Protein AF-A0A0K8RIZ7-F1 (afdb_monomer)

Structure (mmCIF, N/CA/C/O backbone):
data_AF-A0A0K8RIZ7-F1
#
_entry.id   AF-A0A0K8RIZ7-F1
#
loop_
_atom_site.group_PDB
_atom_site.id
_atom_site.type_symbol
_atom_site.label_atom_id
_atom_site.label_alt_id
_atom_site.label_comp_id
_atom_site.label_asym_id
_atom_site.label_entity_id
_atom_site.label_seq_id
_atom_site.pdbx_PDB_ins_code
_atom_site.Cartn_x
_atom_site.Cartn_y
_atom_site.Cartn_z
_atom_site.occupancy
_atom_site.B_iso_or_equiv
_atom_site.auth_seq_id
_atom_site.auth_comp_id
_atom_site.auth_asym_id
_atom_site.auth_atom_id
_atom_site.pdbx_PDB_model_num
ATOM 1 N N . MET A 1 1 ? 48.122 -2.611 24.317 1.00 46.72 1 MET A N 1
ATOM 2 C CA . MET A 1 1 ? 47.447 -1.447 23.703 1.00 46.72 1 MET A CA 1
ATOM 3 C C . MET A 1 1 ? 46.561 -1.972 22.567 1.00 46.72 1 MET A C 1
ATOM 5 O O . MET A 1 1 ? 47.044 -2.071 21.457 1.00 46.72 1 MET A O 1
ATOM 9 N N . GLN A 1 2 ? 45.335 -2.441 22.851 1.00 55.62 2 GLN A N 1
ATOM 10 C CA . GLN A 1 2 ? 44.477 -3.154 21.869 1.00 55.62 2 GLN A CA 1
ATOM 11 C C . GLN A 1 2 ? 42.973 -2.891 22.118 1.00 55.62 2 GLN A C 1
ATOM 13 O O . GLN A 1 2 ? 42.125 -3.723 21.842 1.00 55.62 2 GLN A O 1
ATOM 18 N N . PHE A 1 3 ? 42.620 -1.748 22.707 1.00 53.94 3 PHE A N 1
ATOM 19 C CA . PHE A 1 3 ? 41.222 -1.339 22.902 1.00 53.94 3 PHE A 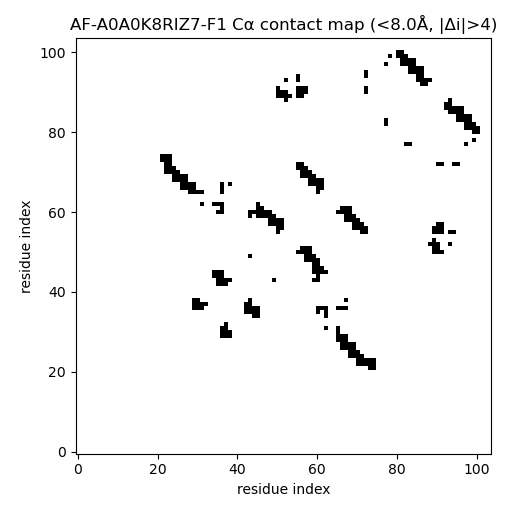CA 1
ATOM 20 C C . PHE A 1 3 ? 40.643 -0.460 21.773 1.00 53.94 3 PHE A C 1
ATOM 22 O O . PHE A 1 3 ? 39.463 -0.629 21.467 1.00 53.94 3 PHE A O 1
ATOM 29 N N . PRO A 1 4 ? 41.407 0.430 21.096 1.00 61.19 4 PRO A N 1
ATOM 30 C CA . PRO A 1 4 ? 40.793 1.361 20.147 1.00 61.19 4 PRO A CA 1
ATOM 31 C C . PRO A 1 4 ? 40.352 0.672 18.847 1.00 61.19 4 PRO A C 1
ATOM 33 O O . PRO A 1 4 ? 39.327 1.036 18.283 1.00 61.19 4 PRO A O 1
ATOM 36 N N . ALA A 1 5 ? 41.071 -0.364 18.404 1.00 60.56 5 ALA A N 1
ATOM 37 C CA . ALA A 1 5 ? 40.767 -1.074 17.160 1.00 60.56 5 ALA A CA 1
ATOM 38 C C . ALA A 1 5 ? 39.464 -1.891 17.233 1.00 60.56 5 ALA A C 1
ATOM 40 O O . ALA A 1 5 ? 38.702 -1.923 16.272 1.00 60.56 5 ALA A O 1
ATOM 41 N N . VAL A 1 6 ? 39.174 -2.513 18.382 1.00 65.44 6 VAL A N 1
ATOM 42 C CA . VAL A 1 6 ? 37.956 -3.323 18.571 1.00 65.44 6 VAL A CA 1
ATOM 43 C C . VAL A 1 6 ? 36.709 -2.436 18.587 1.00 65.44 6 VAL A C 1
ATOM 45 O O . VAL A 1 6 ? 35.703 -2.775 17.968 1.00 65.44 6 VAL A O 1
ATOM 48 N N . LEU A 1 7 ? 36.798 -1.268 19.233 1.00 65.31 7 LEU A N 1
ATOM 49 C CA . LEU A 1 7 ? 35.727 -0.267 19.242 1.00 65.31 7 LEU A CA 1
ATOM 50 C C . LEU A 1 7 ? 35.453 0.282 17.836 1.00 65.31 7 LEU A C 1
ATOM 52 O O . LEU A 1 7 ? 34.299 0.355 17.424 1.00 65.31 7 LEU A O 1
ATOM 56 N N . LEU A 1 8 ? 36.506 0.599 17.076 1.00 65.88 8 LEU A N 1
ATOM 57 C CA . LEU A 1 8 ? 36.388 1.063 15.691 1.00 65.88 8 LEU A CA 1
ATOM 58 C C . LEU A 1 8 ? 35.739 0.015 14.772 1.00 65.88 8 LEU A C 1
ATOM 60 O O . LEU A 1 8 ? 34.827 0.352 14.019 1.00 65.88 8 LEU A O 1
ATOM 64 N N . CYS A 1 9 ? 36.140 -1.256 14.870 1.00 67.38 9 CYS A N 1
ATOM 65 C CA . CYS A 1 9 ? 35.526 -2.333 14.086 1.00 67.38 9 CYS A CA 1
ATOM 66 C C . CYS A 1 9 ? 34.054 -2.571 14.456 1.00 67.38 9 CYS A C 1
ATOM 68 O O . CYS A 1 9 ? 33.237 -2.807 13.568 1.00 67.38 9 CYS A O 1
ATOM 70 N N . GLY A 1 10 ? 33.698 -2.471 15.742 1.00 71.00 10 GLY A N 1
ATOM 71 C CA . GLY A 1 10 ? 32.311 -2.607 16.196 1.00 71.00 10 GLY A CA 1
ATOM 72 C C . GLY A 1 10 ? 31.390 -1.513 15.644 1.00 71.00 10 GLY A C 1
ATOM 73 O O . GLY A 1 10 ? 30.288 -1.807 15.185 1.00 71.00 10 GLY A O 1
ATOM 74 N N . VAL A 1 11 ? 31.857 -0.260 15.618 1.00 71.75 11 VAL A N 1
ATOM 75 C CA . VAL A 1 11 ? 31.091 0.874 15.070 1.00 71.75 11 VAL A CA 1
ATOM 76 C C . VAL A 1 11 ? 30.907 0.750 13.553 1.00 71.75 11 VAL A C 1
ATOM 78 O O . VAL A 1 11 ? 29.809 0.985 13.050 1.00 71.75 11 VAL A O 1
ATOM 81 N N . LEU A 1 12 ? 31.942 0.324 12.821 1.00 67.25 12 LEU A N 1
ATOM 82 C CA . LEU A 1 12 ? 31.858 0.118 11.369 1.00 67.25 12 LEU A CA 1
ATOM 83 C C . LEU A 1 12 ? 30.914 -1.033 10.993 1.00 67.25 12 LEU A C 1
ATOM 85 O O . LEU A 1 12 ? 30.156 -0.912 10.031 1.00 67.25 12 LEU A O 1
ATOM 89 N N . ALA A 1 13 ? 30.913 -2.121 11.768 1.00 67.44 13 ALA A N 1
ATOM 90 C CA . ALA A 1 13 ? 29.998 -3.238 11.552 1.00 67.44 13 ALA A CA 1
ATOM 91 C C . ALA A 1 13 ? 28.529 -2.828 11.750 1.00 67.44 13 ALA A C 1
ATOM 93 O O . ALA A 1 13 ? 27.683 -3.244 10.966 1.00 67.44 13 ALA A O 1
ATOM 94 N N . LEU A 1 14 ? 28.227 -1.977 12.740 1.00 63.31 14 LEU A N 1
ATOM 95 C CA . LEU A 1 14 ? 26.876 -1.450 12.974 1.00 63.31 14 LEU A CA 1
ATOM 96 C C . LEU A 1 14 ? 26.414 -0.495 11.862 1.00 63.31 14 LEU A C 1
ATOM 98 O O . LEU A 1 14 ? 25.255 -0.548 11.458 1.00 63.31 14 LEU A O 1
ATOM 102 N N . ALA A 1 15 ? 27.318 0.329 11.324 1.00 63.59 15 ALA A N 1
ATOM 103 C CA . ALA A 1 15 ? 26.994 1.254 10.238 1.00 63.59 15 ALA A CA 1
ATOM 104 C C . ALA A 1 15 ? 26.637 0.534 8.921 1.00 63.59 15 ALA A C 1
ATOM 106 O O . ALA A 1 15 ? 25.799 1.017 8.160 1.00 63.59 15 ALA A O 1
ATOM 107 N N . ALA A 1 16 ? 27.222 -0.641 8.663 1.00 61.34 16 ALA A N 1
ATOM 108 C CA . ALA A 1 16 ? 26.949 -1.428 7.457 1.00 61.34 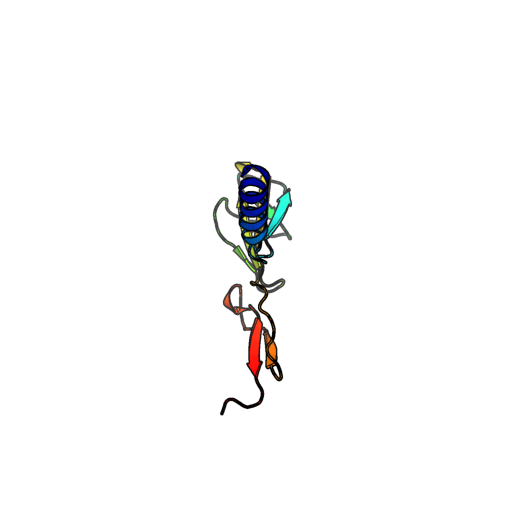16 ALA A CA 1
ATOM 109 C C . ALA A 1 16 ? 25.539 -2.058 7.429 1.00 61.34 16 ALA A C 1
ATOM 111 O O . ALA A 1 16 ? 25.048 -2.410 6.356 1.00 61.34 16 ALA A O 1
ATOM 112 N N . VAL A 1 17 ? 24.865 -2.176 8.580 1.00 62.12 17 VAL A N 1
ATOM 113 C CA . VAL A 1 17 ? 23.530 -2.800 8.686 1.00 62.12 17 VAL A CA 1
ATOM 114 C C . VAL A 1 17 ? 22.396 -1.825 8.330 1.00 62.12 17 VAL A C 1
ATOM 116 O O . VAL A 1 17 ? 21.245 -2.234 8.202 1.00 62.12 17 VAL A O 1
ATOM 119 N N . TRP A 1 18 ? 22.689 -0.537 8.109 1.00 57.97 18 TRP A N 1
ATOM 120 C CA . TRP A 1 18 ? 21.670 0.486 7.828 1.00 57.97 18 TRP A CA 1
ATOM 121 C C . TRP A 1 18 ? 21.152 0.546 6.387 1.00 57.97 18 TRP A C 1
ATOM 123 O O . TRP A 1 18 ? 20.417 1.473 6.052 1.00 57.97 18 TRP A O 1
ATOM 133 N N . ASN A 1 19 ? 21.421 -0.452 5.542 1.00 59.00 19 ASN A N 1
ATOM 134 C CA . ASN A 1 19 ? 20.691 -0.591 4.276 1.00 59.00 19 ASN A CA 1
ATOM 135 C C . ASN A 1 19 ? 19.282 -1.161 4.531 1.00 59.00 19 ASN A C 1
ATOM 137 O O . ASN A 1 19 ? 18.946 -2.280 4.147 1.00 59.00 19 ASN A O 1
ATOM 141 N N . LEU A 1 20 ? 18.463 -0.379 5.236 1.00 55.78 20 LEU A N 1
ATOM 142 C CA . LEU A 1 20 ? 17.062 -0.658 5.509 1.00 55.78 20 LEU A CA 1
ATOM 143 C C . LEU A 1 20 ? 16.254 -0.339 4.246 1.00 55.78 20 LEU A C 1
ATOM 145 O O . LEU A 1 20 ? 16.109 0.814 3.855 1.00 55.78 20 LEU A O 1
ATOM 149 N N . SER A 1 21 ? 15.792 -1.407 3.598 1.00 56.53 21 SER A N 1
ATOM 150 C CA . SER A 1 21 ? 14.737 -1.488 2.580 1.00 56.53 21 SER A CA 1
ATOM 151 C C . SER A 1 21 ? 13.974 -0.185 2.278 1.00 56.53 21 SER A C 1
ATOM 153 O O . SER A 1 21 ? 13.212 0.296 3.116 1.00 56.53 21 SER A O 1
ATOM 155 N N . ASN A 1 22 ? 14.073 0.303 1.036 1.00 53.06 22 ASN A N 1
ATOM 156 C CA . ASN A 1 22 ? 13.254 1.393 0.480 1.00 53.06 22 ASN A CA 1
ATOM 157 C C . ASN A 1 22 ? 11.799 0.938 0.209 1.00 53.06 22 ASN A C 1
ATOM 159 O O . ASN A 1 22 ? 11.308 0.958 -0.920 1.00 53.06 22 ASN A O 1
ATOM 163 N N . ALA A 1 23 ? 11.097 0.472 1.243 1.00 58.97 23 ALA A N 1
ATOM 164 C CA . ALA A 1 23 ? 9.658 0.247 1.174 1.00 58.97 23 ALA A CA 1
ATOM 165 C C . ALA A 1 23 ? 8.938 1.554 1.533 1.00 58.97 23 ALA A C 1
ATOM 167 O O . ALA A 1 23 ? 9.017 2.019 2.669 1.00 58.97 23 ALA A O 1
ATOM 168 N N . HIS A 1 24 ? 8.230 2.148 0.569 1.00 65.88 24 HIS A N 1
ATOM 169 C CA . HIS A 1 24 ? 7.387 3.318 0.815 1.00 65.88 24 HIS A CA 1
ATOM 170 C C . HIS A 1 24 ? 6.118 2.889 1.560 1.00 65.88 24 HIS A C 1
ATOM 172 O O . HIS A 1 24 ? 5.111 2.511 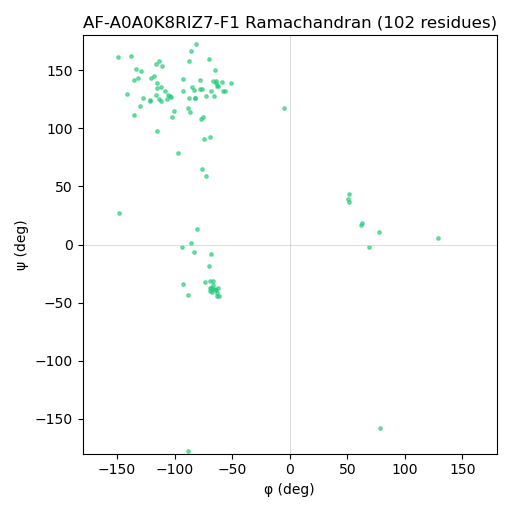0.955 1.00 65.88 24 HIS A O 1
ATOM 178 N N . ILE A 1 25 ? 6.202 2.920 2.887 1.00 86.75 25 ILE A N 1
ATOM 179 C CA . ILE A 1 25 ? 5.079 2.737 3.802 1.00 86.75 25 ILE A CA 1
ATOM 180 C C . ILE A 1 25 ? 4.745 4.110 4.384 1.00 86.75 25 ILE A C 1
ATOM 182 O O . ILE A 1 25 ? 5.613 4.782 4.937 1.00 86.75 25 ILE A O 1
ATOM 186 N N . GLY A 1 26 ? 3.491 4.522 4.241 1.00 92.31 26 GLY A N 1
ATOM 187 C CA . GLY A 1 26 ? 2.926 5.697 4.889 1.00 92.31 26 GLY A CA 1
ATOM 188 C C . GLY A 1 26 ? 1.863 5.292 5.902 1.00 92.31 26 GLY A C 1
ATOM 189 O O . GLY A 1 26 ? 1.274 4.217 5.813 1.00 92.31 26 GLY A O 1
ATOM 190 N N . GLU A 1 27 ? 1.594 6.172 6.854 1.00 95.56 27 GLU A N 1
ATOM 191 C CA . GLU A 1 27 ? 0.464 6.044 7.767 1.00 95.56 27 GLU A CA 1
ATOM 192 C C . GLU A 1 27 ? -0.232 7.390 7.891 1.00 95.56 27 GLU A C 1
ATOM 194 O O . GLU A 1 27 ? 0.420 8.434 7.951 1.00 95.56 27 GLU A O 1
ATOM 199 N N . VAL A 1 28 ? -1.558 7.358 7.954 1.00 96.25 28 VAL A N 1
ATOM 200 C CA . VAL A 1 28 ? -2.390 8.546 8.139 1.00 96.25 28 VAL A CA 1
ATOM 201 C C . VAL A 1 28 ? -3.415 8.292 9.230 1.00 96.25 28 VAL A C 1
ATOM 203 O O . VAL A 1 28 ? -3.933 7.182 9.355 1.00 96.25 28 VAL A O 1
ATOM 206 N N . PHE A 1 29 ? -3.708 9.320 10.021 1.00 97.62 29 PHE A N 1
ATOM 207 C CA . PHE A 1 29 ? -4.829 9.285 10.953 1.00 97.62 29 PHE A CA 1
ATOM 208 C C . PHE A 1 29 ? -6.138 9.519 10.210 1.00 97.62 29 PHE A C 1
ATOM 210 O O . PHE A 1 29 ? -6.201 10.346 9.300 1.00 97.62 29 PHE A O 1
ATOM 217 N N . VAL A 1 30 ? -7.183 8.811 10.621 1.00 97.12 30 VAL A N 1
ATOM 218 C CA . VAL A 1 30 ? -8.487 8.819 9.955 1.00 97.12 30 VAL A CA 1
ATOM 219 C C . VAL A 1 30 ? -9.618 8.869 10.970 1.00 97.12 30 VAL A C 1
ATOM 221 O O . VAL A 1 30 ? -9.446 8.554 12.147 1.00 97.12 30 VAL A O 1
ATOM 224 N N . THR A 1 31 ? -10.805 9.243 10.505 1.00 96.81 31 THR A N 1
ATOM 225 C CA . THR A 1 31 ? -12.023 9.087 11.297 1.00 96.81 31 THR A CA 1
ATOM 226 C C . THR A 1 31 ? -12.450 7.624 11.292 1.00 96.81 31 THR A C 1
ATOM 228 O O . THR A 1 31 ? -12.510 6.997 10.233 1.00 96.81 31 THR A O 1
ATOM 231 N N . VAL A 1 32 ? -12.785 7.104 12.472 1.00 96.88 32 VAL A N 1
ATOM 232 C CA . VAL A 1 32 ? -13.364 5.770 12.638 1.00 96.88 32 VAL A CA 1
ATOM 233 C C . VAL A 1 32 ? -14.861 5.908 12.892 1.00 96.88 32 VAL A C 1
ATOM 235 O O . VAL A 1 32 ? -15.272 6.644 13.788 1.00 96.88 32 VAL A O 1
ATOM 238 N N . GLN A 1 33 ? -15.674 5.213 12.102 1.00 96.00 33 GLN A N 1
ATOM 239 C CA . GLN A 1 33 ? -17.127 5.133 12.271 1.00 96.00 33 GLN A CA 1
ATOM 240 C C . GLN A 1 33 ? -17.528 3.662 12.298 1.00 96.00 33 GLN A C 1
ATOM 242 O O . GLN A 1 33 ? -17.135 2.904 11.415 1.00 96.00 33 GLN A O 1
ATOM 247 N N . ASP A 1 34 ? -18.253 3.249 13.338 1.00 95.38 34 ASP A N 1
ATOM 248 C CA . ASP A 1 34 ? -18.712 1.865 13.528 1.00 95.38 34 ASP A CA 1
ATOM 249 C C . ASP A 1 34 ? -17.594 0.808 13.412 1.00 95.38 34 ASP A C 1
ATOM 251 O O . ASP A 1 34 ? -17.790 -0.281 12.878 1.00 95.38 34 ASP A O 1
ATOM 255 N N . GLY A 1 35 ? -16.393 1.142 13.900 1.00 95.38 35 GLY A N 1
ATOM 256 C CA . GLY A 1 35 ? -15.220 0.261 13.839 1.00 95.38 35 GLY A CA 1
ATOM 257 C C . GLY A 1 35 ? -14.531 0.201 12.472 1.00 95.38 35 GLY A C 1
ATOM 258 O O . GLY A 1 35 ? -13.667 -0.646 12.276 1.00 95.38 35 GLY A O 1
ATOM 259 N N . LYS A 1 36 ? -14.881 1.089 11.535 1.00 97.44 36 LYS A N 1
ATOM 260 C CA . LYS A 1 36 ? -14.321 1.147 10.177 1.00 97.44 36 LYS A CA 1
ATOM 261 C C . LYS A 1 36 ? -13.595 2.460 9.932 1.00 97.44 36 LYS A C 1
ATOM 263 O O . LYS A 1 36 ? -14.029 3.508 10.410 1.00 97.44 36 LYS A O 1
ATOM 268 N N . CYS A 1 37 ? -12.519 2.422 9.155 1.00 97.81 37 CYS A N 1
ATOM 269 C CA . CYS A 1 37 ? -11.768 3.620 8.784 1.00 97.81 37 CYS A CA 1
ATOM 270 C C . CYS A 1 37 ? -12.394 4.303 7.565 1.00 97.81 37 CYS A C 1
ATOM 272 O O . CYS A 1 37 ? -12.683 3.637 6.573 1.00 97.81 37 CYS A O 1
ATOM 274 N N . LEU A 1 38 ? -12.530 5.631 7.591 1.00 97.06 38 LEU A N 1
ATOM 275 C CA . LEU A 1 38 ? -12.877 6.420 6.406 1.00 97.06 38 LEU A CA 1
ATOM 276 C C . LEU A 1 38 ? -11.619 7.064 5.812 1.00 97.06 38 LEU A C 1
ATOM 278 O O . LEU A 1 38 ? -11.011 7.933 6.437 1.00 97.06 38 LEU A O 1
ATOM 282 N N . TYR A 1 39 ? -11.245 6.662 4.598 1.00 95.56 39 TYR A N 1
ATOM 283 C CA . TYR A 1 39 ? -10.071 7.179 3.893 1.00 95.56 39 TYR A CA 1
ATOM 284 C C . TYR A 1 39 ? -10.368 7.339 2.398 1.00 95.56 39 TYR A C 1
ATOM 286 O O . TYR A 1 39 ? -10.895 6.417 1.789 1.00 95.56 39 TYR A O 1
ATOM 294 N N . GLU A 1 40 ? -10.075 8.507 1.811 1.00 93.62 40 GLU A N 1
ATOM 295 C CA . GLU A 1 40 ? -10.326 8.808 0.381 1.00 93.62 40 GLU A CA 1
ATOM 296 C C . GLU A 1 40 ? -11.768 8.488 -0.084 1.00 93.62 40 GLU A C 1
ATOM 298 O O . GLU A 1 40 ? -11.996 7.984 -1.180 1.00 93.62 40 GLU A O 1
ATOM 303 N N . ASN A 1 41 ? -12.767 8.768 0.765 1.00 93.75 41 ASN A N 1
ATOM 304 C CA . ASN A 1 41 ? -14.187 8.417 0.561 1.00 93.75 41 ASN A CA 1
ATOM 305 C C . ASN A 1 41 ? -14.486 6.906 0.470 1.00 93.75 41 ASN A C 1
ATOM 307 O O . ASN A 1 41 ? -15.568 6.514 0.034 1.00 93.7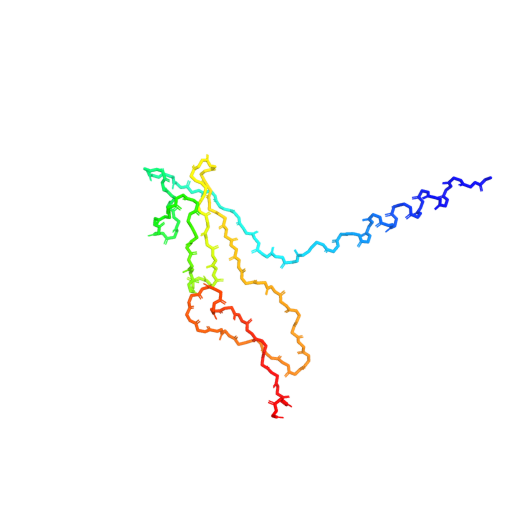5 41 ASN A O 1
ATOM 311 N N . VAL A 1 42 ? -13.559 6.059 0.917 1.00 94.12 42 VAL A N 1
ATOM 312 C CA . VAL A 1 42 ? -13.722 4.609 1.027 1.00 94.12 42 VAL A CA 1
ATOM 313 C C . VAL A 1 42 ? -13.827 4.223 2.498 1.00 94.12 42 VAL A C 1
ATOM 315 O O . VAL A 1 42 ? -13.025 4.643 3.335 1.00 94.12 42 VAL A O 1
ATOM 318 N N . THR A 1 43 ? -14.826 3.402 2.816 1.00 96.62 43 THR A N 1
ATOM 319 C CA . THR A 1 43 ? -14.961 2.773 4.131 1.00 96.62 43 THR A CA 1
ATOM 320 C C . THR A 1 43 ? -14.195 1.455 4.138 1.00 96.62 43 THR A C 1
ATOM 322 O O . THR A 1 43 ? -14.510 0.545 3.373 1.00 96.62 43 THR A O 1
ATOM 325 N N . LEU A 1 44 ? -13.185 1.361 4.996 1.00 97.12 44 LEU A N 1
ATOM 326 C CA . LEU A 1 44 ? -12.295 0.214 5.119 1.00 97.12 44 LEU A CA 1
ATOM 327 C C . LEU A 1 44 ? -12.653 -0.594 6.365 1.00 97.12 44 LEU A C 1
ATOM 329 O O . LEU A 1 44 ? -12.706 -0.043 7.467 1.00 97.12 44 LEU A O 1
ATOM 333 N N . GLU A 1 45 ? -12.860 -1.895 6.185 1.00 97.75 45 GLU A N 1
ATOM 334 C CA . GLU A 1 45 ? -13.002 -2.832 7.300 1.00 97.75 4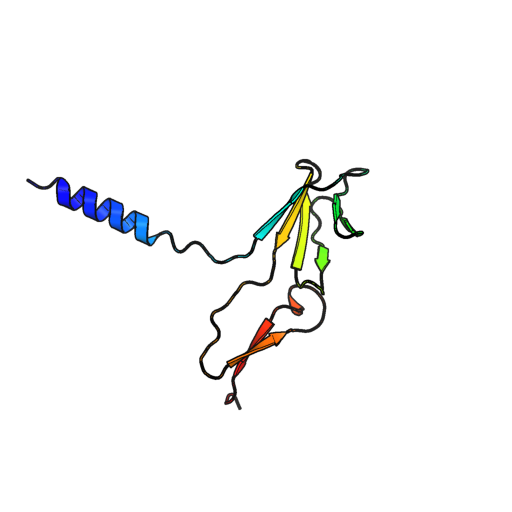5 GLU A CA 1
ATOM 335 C C . GLU A 1 45 ? -11.674 -2.954 8.059 1.00 97.75 45 GLU A C 1
ATOM 337 O O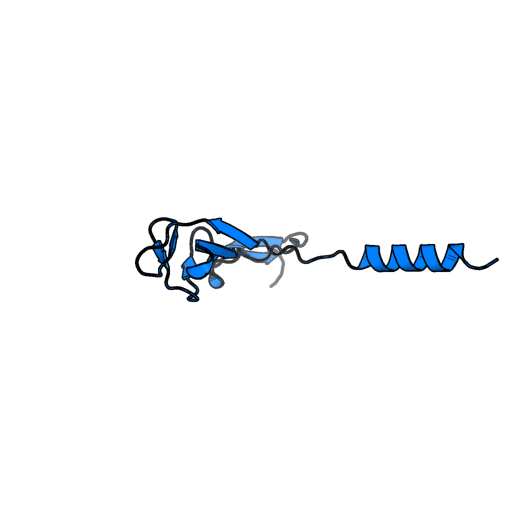 . GLU A 1 45 ? -10.595 -2.982 7.454 1.00 97.75 45 GLU A O 1
ATOM 342 N N . ASP A 1 46 ? -11.753 -3.036 9.386 1.00 97.50 46 ASP A N 1
ATOM 343 C CA . ASP A 1 46 ? -10.582 -3.216 10.243 1.00 97.50 46 ASP A CA 1
ATOM 344 C C . ASP A 1 46 ? -9.820 -4.500 9.880 1.00 97.50 46 ASP A C 1
ATOM 346 O O . ASP A 1 46 ? -10.411 -5.564 9.683 1.00 97.50 46 ASP A O 1
ATOM 350 N N . GLY A 1 47 ? -8.498 -4.393 9.734 1.00 95.19 47 GLY A N 1
ATOM 351 C CA . GLY A 1 47 ? -7.633 -5.515 9.368 1.00 95.19 47 GLY A CA 1
ATOM 352 C C . GLY A 1 47 ? -7.798 -6.057 7.939 1.00 95.19 47 GLY A C 1
ATOM 353 O O . GLY A 1 47 ? -7.038 -6.948 7.551 1.00 95.19 47 GLY A O 1
ATOM 354 N N . GLN A 1 48 ? -8.726 -5.534 7.126 1.00 96.12 48 GLN A N 1
ATOM 355 C CA . GLN A 1 48 ? -8.887 -5.959 5.736 1.00 96.12 48 GLN A CA 1
ATOM 356 C C . GLN A 1 48 ? -8.067 -5.084 4.785 1.00 96.12 48 GLN A C 1
ATOM 358 O O . GLN A 1 48 ? -8.121 -3.854 4.817 1.00 96.12 48 GLN A O 1
ATOM 363 N N . ALA A 1 49 ? -7.327 -5.737 3.892 1.00 95.88 49 ALA A N 1
ATOM 364 C CA . ALA A 1 49 ? -6.602 -5.065 2.827 1.00 95.88 49 ALA A CA 1
ATOM 365 C C . ALA A 1 49 ? -7.553 -4.551 1.735 1.00 95.88 49 ALA A C 1
ATOM 367 O O . ALA A 1 49 ? -8.333 -5.311 1.157 1.00 95.88 49 ALA A O 1
ATOM 368 N N . TYR A 1 50 ? -7.425 -3.269 1.405 1.00 97.38 50 TYR A N 1
ATOM 369 C CA . TYR A 1 50 ? -8.049 -2.656 0.239 1.00 97.38 50 TYR A CA 1
ATOM 370 C C . TYR A 1 50 ? -7.002 -2.394 -0.840 1.00 97.38 50 TYR A C 1
ATOM 372 O O . TYR A 1 50 ? -5.968 -1.782 -0.577 1.00 97.38 50 TYR A O 1
ATOM 380 N N . HIS A 1 51 ? -7.277 -2.854 -2.057 1.00 96.88 51 HIS A N 1
ATOM 381 C CA . HIS A 1 51 ? -6.365 -2.762 -3.190 1.00 96.88 51 HIS A CA 1
ATOM 382 C C . HIS A 1 51 ? -6.813 -1.629 -4.114 1.00 96.88 51 HIS A C 1
ATOM 384 O O . HIS A 1 51 ? -7.836 -1.739 -4.786 1.00 96.88 51 HIS A O 1
ATOM 390 N N . SER A 1 52 ? -6.043 -0.544 -4.140 1.00 95.38 52 SER A N 1
ATOM 391 C CA . SER A 1 52 ? -6.296 0.610 -4.998 1.00 95.38 52 SER A CA 1
ATOM 392 C C . SER A 1 52 ? -5.540 0.485 -6.320 1.00 95.38 52 SER A C 1
ATOM 394 O O . SER A 1 52 ? -4.407 -0.001 -6.368 1.00 95.38 52 SER A O 1
ATOM 396 N N . GLU A 1 53 ? -6.176 0.930 -7.400 1.00 95.19 53 GLU A N 1
ATOM 397 C CA . GLU A 1 53 ? -5.559 1.052 -8.723 1.00 95.19 53 GLU A CA 1
ATOM 398 C C . GLU A 1 53 ? -4.874 2.419 -8.899 1.00 95.19 53 GLU A C 1
ATOM 400 O O . GLU A 1 53 ? -3.729 2.485 -9.344 1.00 95.19 53 GLU A O 1
ATOM 405 N N . HIS A 1 54 ? -5.526 3.510 -8.476 1.00 92.50 54 HIS A N 1
ATOM 406 C CA . HIS A 1 54 ? -5.003 4.874 -8.588 1.00 92.50 54 HIS A CA 1
ATOM 407 C C . HIS A 1 54 ? -5.210 5.654 -7.279 1.00 92.50 54 HIS A C 1
ATOM 409 O O . HIS A 1 54 ? -6.346 6.001 -6.960 1.00 92.50 54 HIS A O 1
ATOM 415 N N . PRO A 1 55 ? -4.138 5.982 -6.535 1.00 92.88 55 PRO A N 1
ATOM 416 C CA . PRO A 1 55 ? -2.753 5.529 -6.719 1.00 92.88 55 PRO A CA 1
ATOM 417 C C . PRO A 1 55 ? -2.596 4.013 -6.493 1.00 92.88 55 PRO A C 1
ATOM 419 O O . PRO A 1 55 ? -3.306 3.439 -5.672 1.00 92.88 55 PRO A O 1
ATOM 422 N N . CYS A 1 56 ? -1.637 3.376 -7.180 1.00 94.69 56 CYS A N 1
ATOM 423 C CA . CYS A 1 56 ? -1.393 1.931 -7.075 1.00 94.69 56 CYS A CA 1
ATOM 424 C C . CYS A 1 56 ? -0.816 1.555 -5.700 1.00 94.69 56 CYS A C 1
ATOM 426 O O . CYS A 1 56 ? 0.394 1.640 -5.459 1.00 94.69 56 CYS A O 1
ATOM 428 N N . GLN A 1 57 ? -1.703 1.202 -4.774 1.00 95.94 57 GLN A N 1
ATOM 429 C CA . GLN A 1 57 ? -1.409 1.056 -3.351 1.00 95.94 57 GLN A CA 1
ATOM 430 C C . GLN A 1 57 ? -2.297 -0.012 -2.713 1.00 95.94 57 GLN A C 1
ATOM 432 O O . GLN A 1 57 ? -3.372 -0.339 -3.214 1.00 95.94 57 GLN A O 1
ATOM 437 N N . ILE A 1 58 ? -1.867 -0.502 -1.556 1.00 96.62 58 ILE A N 1
ATOM 438 C CA . ILE A 1 58 ? -2.690 -1.288 -0.640 1.00 96.62 58 ILE A CA 1
ATOM 439 C C . ILE A 1 58 ? -2.871 -0.521 0.667 1.00 96.62 58 ILE A C 1
ATOM 441 O O . ILE A 1 58 ? -1.917 0.055 1.202 1.00 96.62 58 ILE A O 1
ATOM 445 N N . TRP A 1 59 ? -4.103 -0.493 1.165 1.00 97.38 59 TRP A N 1
ATOM 446 C CA . TRP A 1 59 ? -4.487 0.193 2.395 1.00 97.38 59 TRP A CA 1
ATOM 447 C C . TRP A 1 59 ? -4.950 -0.821 3.432 1.00 97.38 59 TRP A C 1
ATOM 449 O O . TRP A 1 59 ? -5.671 -1.761 3.102 1.00 97.38 59 TRP A O 1
ATOM 459 N N . LEU A 1 60 ? -4.548 -0.621 4.682 1.00 97.50 60 LEU A N 1
ATOM 460 C CA . LEU A 1 60 ? -4.944 -1.456 5.809 1.00 97.50 60 LEU A CA 1
ATOM 461 C C . LEU A 1 60 ? -5.438 -0.565 6.947 1.00 97.50 60 LEU A C 1
ATOM 463 O O . LEU A 1 60 ? -4.684 0.274 7.444 1.00 97.50 60 LEU A O 1
ATOM 467 N N . CYS A 1 61 ? -6.696 -0.739 7.344 1.00 97.88 61 CYS A N 1
ATOM 468 C CA . CYS A 1 61 ? -7.271 -0.043 8.491 1.00 97.88 61 CYS A CA 1
ATOM 469 C C . CYS A 1 61 ? -6.805 -0.688 9.802 1.00 97.88 61 CYS A C 1
ATOM 471 O O . CYS A 1 61 ? -6.845 -1.911 9.935 1.00 97.88 61 CYS A O 1
ATOM 473 N N . SER A 1 62 ? -6.383 0.155 10.744 1.00 97.44 62 SER A N 1
ATOM 474 C CA . SER A 1 62 ? -6.332 -0.138 12.175 1.00 97.44 62 SER A CA 1
ATOM 475 C C . SER A 1 62 ? -7.316 0.802 12.869 1.00 97.44 62 SER A C 1
ATOM 477 O O . SER A 1 62 ? -7.017 1.975 13.126 1.00 97.44 62 SER A O 1
ATOM 479 N N . ALA A 1 63 ? -8.520 0.302 13.140 1.00 96.81 63 ALA A N 1
ATOM 480 C CA . ALA A 1 63 ? -9.574 1.058 13.803 1.00 96.81 63 ALA A CA 1
ATOM 481 C C . ALA A 1 63 ? -9.199 1.379 15.257 1.00 96.81 63 ALA A C 1
ATOM 483 O O . ALA A 1 63 ? -9.488 2.476 15.735 1.00 96.81 63 ALA A O 1
ATOM 484 N N . SER A 1 64 ? -8.488 0.470 15.939 1.00 96.81 64 SER A N 1
ATOM 485 C CA . SER A 1 64 ? -7.992 0.693 17.304 1.00 96.81 64 SER A CA 1
ATOM 486 C C . SER A 1 64 ? -7.009 1.856 17.390 1.00 96.81 64 SER A C 1
ATOM 488 O O . SER A 1 64 ? -7.054 2.624 18.348 1.00 96.81 64 SER A O 1
ATOM 490 N N . ASP A 1 65 ? -6.162 2.022 16.371 1.00 96.75 65 ASP A N 1
ATOM 491 C CA . ASP A 1 65 ? -5.175 3.105 16.323 1.00 96.75 65 ASP A CA 1
ATOM 492 C C . ASP A 1 65 ? -5.688 4.343 15.576 1.00 96.75 65 ASP A C 1
ATOM 494 O O . ASP A 1 65 ? -4.977 5.346 15.488 1.00 96.75 65 ASP A O 1
ATOM 498 N N . SER A 1 66 ? -6.916 4.284 15.039 1.00 97.38 66 SER A N 1
ATOM 499 C CA . SER A 1 66 ? -7.512 5.312 14.174 1.00 97.38 66 SER A CA 1
ATOM 500 C C . SER A 1 66 ? -6.601 5.696 13.005 1.00 97.38 66 SER A C 1
ATOM 502 O O . SER A 1 66 ? -6.403 6.877 12.702 1.00 97.38 66 SER A O 1
ATOM 504 N N . ARG A 1 67 ? -6.001 4.687 12.364 1.00 97.69 67 ARG A N 1
ATOM 505 C CA . ARG A 1 67 ? -5.003 4.867 11.306 1.00 97.69 67 ARG A CA 1
ATOM 506 C C . ARG A 1 67 ? -5.273 3.975 10.110 1.00 97.69 67 ARG A C 1
ATOM 508 O O . ARG A 1 67 ? -5.760 2.858 10.241 1.00 97.69 67 ARG A O 1
ATOM 515 N N . VAL A 1 68 ? -4.858 4.452 8.944 1.00 97.94 68 VAL A N 1
ATOM 516 C CA . VAL A 1 68 ? -4.710 3.628 7.745 1.00 97.94 68 VAL A CA 1
ATOM 517 C C . VAL A 1 68 ? -3.236 3.561 7.390 1.00 97.94 68 VAL A C 1
ATOM 519 O O . VAL A 1 68 ? -2.576 4.589 7.215 1.00 97.94 68 VAL A O 1
ATOM 522 N N . ARG A 1 69 ? -2.723 2.338 7.275 1.00 97.25 69 ARG A N 1
ATOM 523 C CA . ARG A 1 69 ? -1.393 2.070 6.744 1.00 97.25 69 ARG A CA 1
ATOM 524 C C . ARG A 1 69 ? -1.486 1.927 5.233 1.00 97.25 69 ARG A C 1
ATOM 526 O O . ARG A 1 69 ? -2.254 1.117 4.723 1.00 97.25 69 ARG A O 1
ATOM 533 N N . ILE A 1 70 ? -0.683 2.708 4.530 1.00 96.56 70 ILE A N 1
ATOM 534 C CA . ILE A 1 70 ? -0.647 2.807 3.076 1.00 96.56 70 ILE A CA 1
ATOM 535 C C . ILE A 1 70 ? 0.677 2.218 2.613 1.00 96.56 70 ILE A C 1
ATOM 537 O O . ILE A 1 70 ? 1.742 2.664 3.036 1.00 96.56 70 ILE A O 1
ATOM 541 N N . THR A 1 71 ? 0.633 1.222 1.738 1.00 95.50 71 THR A N 1
ATOM 542 C CA . THR A 1 71 ? 1.840 0.629 1.155 1.00 95.50 71 THR A CA 1
ATOM 543 C C . THR A 1 71 ? 1.784 0.766 -0.358 1.00 95.50 71 THR A C 1
ATOM 545 O O . THR A 1 71 ? 0.825 0.334 -0.994 1.00 95.50 71 THR A O 1
ATOM 548 N N . GLY A 1 72 ? 2.803 1.403 -0.935 1.00 93.88 72 GLY A N 1
ATOM 549 C CA . GLY A 1 72 ? 2.948 1.532 -2.384 1.00 93.88 72 GLY A CA 1
ATOM 550 C C . GLY A 1 72 ? 3.713 0.369 -3.014 1.00 93.88 72 GLY A C 1
ATOM 551 O O . GLY A 1 72 ? 4.140 -0.578 -2.348 1.00 93.88 72 GLY A O 1
ATOM 552 N N . CYS A 1 73 ? 3.922 0.457 -4.324 1.00 92.56 73 CYS A N 1
ATOM 553 C CA . CYS A 1 73 ? 4.833 -0.437 -5.030 1.00 92.56 73 CYS A CA 1
ATOM 554 C C . CYS A 1 73 ? 6.274 -0.248 -4.538 1.00 92.56 73 CYS A C 1
ATOM 556 O O . CYS A 1 73 ? 6.721 0.873 -4.290 1.00 92.56 73 CYS A O 1
ATOM 558 N N . ALA A 1 74 ? 7.015 -1.349 -4.415 1.00 87.12 74 ALA A N 1
ATOM 559 C CA . ALA A 1 74 ? 8.430 -1.287 -4.076 1.00 87.12 74 ALA A CA 1
ATOM 560 C C . ALA A 1 74 ? 9.215 -0.621 -5.216 1.00 87.12 74 ALA A C 1
ATOM 562 O O . ALA A 1 74 ? 9.123 -1.051 -6.368 1.00 87.12 74 ALA A O 1
ATOM 563 N N . GLY A 1 75 ? 10.006 0.402 -4.891 1.00 82.06 75 GLY A N 1
ATOM 564 C CA . GLY A 1 75 ? 10.930 1.003 -5.847 1.00 82.06 75 GLY A CA 1
ATOM 565 C C . GLY A 1 75 ? 12.050 0.022 -6.190 1.00 82.06 75 GLY A C 1
ATOM 566 O O . GLY A 1 75 ? 12.649 -0.577 -5.296 1.00 82.06 75 GLY A O 1
ATOM 567 N N . ARG A 1 76 ? 12.344 -0.147 -7.482 1.00 78.50 76 ARG A N 1
ATOM 568 C CA . ARG A 1 76 ? 13.509 -0.900 -7.965 1.00 78.50 76 ARG A CA 1
ATOM 569 C C . ARG A 1 76 ? 14.397 0.023 -8.801 1.00 78.50 76 ARG A C 1
ATOM 571 O O . ARG A 1 76 ? 13.846 0.858 -9.520 1.00 78.50 76 ARG A O 1
ATOM 578 N N . PRO A 1 77 ? 15.734 -0.112 -8.730 1.00 84.12 77 P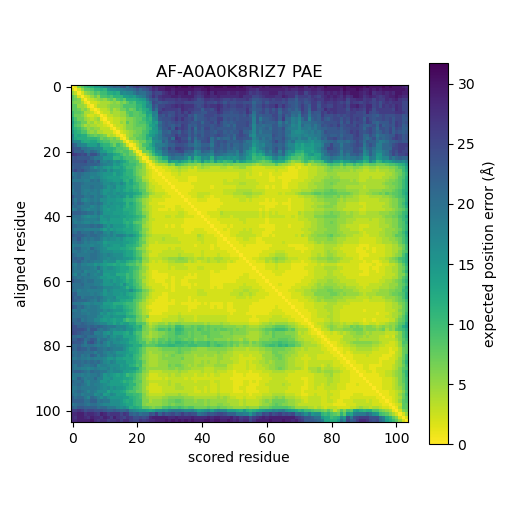RO A N 1
ATOM 579 C CA . PRO A 1 77 ? 16.624 0.562 -9.668 1.00 84.12 77 PRO A CA 1
ATOM 580 C C . PRO A 1 77 ? 16.246 0.173 -11.097 1.00 84.12 77 PRO A C 1
ATOM 582 O O . PRO A 1 77 ? 16.049 -1.012 -11.368 1.00 84.12 77 PRO A O 1
ATOM 585 N N . VAL A 1 78 ? 16.117 1.164 -11.977 1.00 88.31 78 VAL A N 1
ATOM 586 C CA . VAL A 1 78 ? 15.870 0.925 -13.402 1.00 88.31 78 VAL A CA 1
ATOM 587 C C . VAL A 1 78 ? 17.207 0.630 -14.068 1.00 88.31 78 VAL A C 1
ATOM 589 O O . VAL A 1 78 ? 18.155 1.397 -13.900 1.00 88.31 78 VAL A O 1
ATOM 592 N N . GLU A 1 79 ? 17.285 -0.496 -14.766 1.00 88.38 79 GLU A N 1
ATOM 593 C CA . GLU A 1 79 ? 18.474 -0.908 -15.510 1.00 88.38 79 GLU A CA 1
ATOM 594 C C . GLU A 1 79 ? 18.699 -0.019 -16.748 1.00 88.38 79 GLU A C 1
ATOM 596 O O . GLU A 1 79 ? 17.797 0.677 -17.225 1.00 88.38 79 GLU A O 1
ATOM 601 N N . GLU A 1 80 ? 19.930 -0.010 -17.264 1.00 89.81 80 GLU A N 1
ATOM 602 C CA . GLU A 1 80 ? 20.271 0.744 -18.473 1.00 89.81 80 GLU A CA 1
ATOM 603 C C . GLU A 1 80 ? 19.489 0.197 -19.679 1.00 89.81 80 GLU A C 1
ATOM 605 O O . GLU A 1 80 ? 19.375 -1.012 -19.854 1.00 89.81 80 GLU A O 1
ATOM 610 N N . ASN A 1 81 ? 18.946 1.086 -20.518 1.00 90.44 81 ASN A N 1
ATOM 611 C CA . ASN A 1 81 ? 18.054 0.746 -21.643 1.00 90.44 81 ASN A CA 1
ATOM 612 C C . ASN A 1 81 ? 16.721 0.083 -21.243 1.00 90.44 81 ASN A C 1
ATOM 614 O O . ASN A 1 81 ? 16.035 -0.500 -22.087 1.00 90.44 81 ASN A O 1
ATOM 618 N N . CYS A 1 82 ? 16.319 0.210 -19.978 1.00 92.50 82 CYS A N 1
ATOM 619 C CA . CYS A 1 82 ? 15.012 -0.219 -19.500 1.00 92.50 82 CYS A CA 1
ATOM 620 C C . CYS A 1 82 ? 14.134 0.976 -19.121 1.00 92.50 82 CYS A C 1
ATOM 622 O O . CYS A 1 82 ? 14.604 2.052 -18.747 1.00 92.50 82 CYS A O 1
ATOM 624 N N . ARG A 1 83 ? 12.818 0.778 -19.198 1.00 91.81 83 ARG A N 1
ATOM 625 C CA . ARG A 1 83 ? 11.811 1.728 -18.716 1.00 91.81 83 ARG A CA 1
ATOM 626 C C . ARG A 1 83 ? 10.807 1.030 -17.814 1.00 91.81 83 ARG A C 1
ATOM 628 O O . ARG A 1 83 ? 10.503 -0.145 -18.002 1.00 91.81 83 ARG A O 1
ATOM 635 N N . LEU A 1 84 ? 10.268 1.770 -16.849 1.00 91.44 84 LEU A N 1
ATOM 636 C CA . LEU A 1 84 ? 9.160 1.296 -16.026 1.00 91.44 84 LEU A CA 1
ATOM 637 C C . LEU A 1 84 ? 7.840 1.505 -16.765 1.00 91.44 84 LEU A C 1
ATOM 639 O O . LEU A 1 84 ? 7.521 2.620 -17.175 1.00 91.44 84 LEU A O 1
ATOM 643 N N . VAL A 1 85 ? 7.068 0.433 -16.899 1.00 92.25 85 VAL A N 1
ATOM 644 C CA . VAL A 1 85 ? 5.733 0.441 -17.496 1.00 92.25 85 VAL A CA 1
ATOM 645 C C . VAL A 1 85 ? 4.723 0.036 -16.418 1.00 92.25 85 VAL A C 1
ATOM 647 O O . VAL A 1 85 ? 4.939 -0.979 -15.752 1.00 92.25 85 VAL A O 1
ATOM 650 N N . PRO A 1 86 ? 3.641 0.808 -16.194 1.00 91.50 86 PRO A N 1
ATOM 651 C CA . PRO A 1 86 ? 2.574 0.415 -15.276 1.00 91.50 86 PRO A CA 1
ATOM 652 C C . PRO A 1 86 ? 1.945 -0.916 -15.695 1.00 91.50 86 PRO A C 1
ATOM 654 O O . PRO A 1 86 ? 1.735 -1.160 -16.884 1.00 91.50 86 PRO A O 1
ATOM 657 N N . GLY A 1 87 ? 1.637 -1.777 -14.727 1.00 93.44 87 GLY A N 1
ATOM 658 C CA . GLY A 1 87 ? 0.806 -2.948 -14.992 1.00 93.44 87 GLY A CA 1
ATOM 659 C C . GLY A 1 87 ? -0.694 -2.601 -14.995 1.00 93.44 87 GLY A C 1
ATOM 660 O O . GLY A 1 87 ? -1.069 -1.473 -14.669 1.00 93.44 87 GLY A O 1
ATOM 661 N N . PRO A 1 88 ? -1.570 -3.541 -15.381 1.00 94.94 88 PRO A N 1
ATOM 662 C CA . PRO A 1 88 ? -3.018 -3.334 -15.385 1.00 94.94 88 PRO A CA 1
ATOM 663 C C . PRO A 1 88 ? -3.682 -3.665 -14.033 1.00 94.94 88 PRO A C 1
ATOM 665 O O . PRO A 1 88 ? -3.184 -4.495 -13.273 1.00 94.94 88 PRO A O 1
ATOM 668 N N . GLY A 1 89 ? -4.873 -3.109 -13.783 1.00 96.06 89 GLY A N 1
ATOM 669 C CA . GLY A 1 89 ? -5.750 -3.498 -12.667 1.00 96.06 89 GLY A CA 1
ATOM 670 C C . GLY A 1 89 ? -5.335 -2.928 -11.308 1.00 96.06 89 GLY A C 1
ATOM 671 O O . GLY A 1 89 ? -4.640 -1.934 -11.239 1.00 96.06 89 GLY A O 1
ATOM 672 N N . VAL A 1 90 ? -5.758 -3.539 -10.201 1.00 97.31 90 VAL A N 1
ATOM 673 C CA . VAL A 1 90 ? -5.464 -3.042 -8.837 1.00 97.31 90 VAL A CA 1
ATOM 674 C C . VAL A 1 90 ? -4.119 -3.542 -8.305 1.00 97.31 90 VAL A C 1
ATOM 676 O O . VAL A 1 90 ? -3.547 -4.500 -8.830 1.00 97.31 90 VAL A O 1
ATOM 679 N N . TYR A 1 91 ? -3.619 -2.949 -7.215 1.00 96.12 91 TYR A N 1
ATOM 680 C CA . TYR A 1 91 ? -2.418 -3.433 -6.528 1.00 96.12 91 TYR A CA 1
ATOM 681 C C . TYR A 1 91 ? -2.515 -4.945 -6.226 1.00 96.12 91 TYR A C 1
ATOM 683 O O . TYR A 1 91 ? -3.573 -5.407 -5.802 1.00 96.12 91 TYR A O 1
ATOM 691 N N . PRO A 1 92 ? -1.446 -5.746 -6.387 1.00 95.06 92 PRO A N 1
ATOM 692 C CA . PRO A 1 92 ? -0.109 -5.371 -6.851 1.00 95.06 92 PRO A CA 1
ATOM 693 C C . PRO A 1 92 ? 0.043 -5.374 -8.382 1.00 95.06 92 PRO A C 1
ATOM 695 O O . PRO A 1 92 ? 1.133 -5.112 -8.877 1.00 95.06 92 PRO A O 1
ATOM 698 N N . HIS A 1 93 ? -1.010 -5.677 -9.144 1.00 96.06 93 HIS A N 1
ATOM 699 C CA . HIS A 1 93 ? -0.932 -5.832 -10.598 1.00 96.06 93 HIS A CA 1
ATOM 700 C C . HIS A 1 93 ? -0.680 -4.509 -11.327 1.00 96.06 93 HIS A C 1
ATOM 702 O O . HIS A 1 93 ? 0.044 -4.520 -12.316 1.00 96.06 93 HIS A O 1
ATOM 708 N N . CYS A 1 94 ?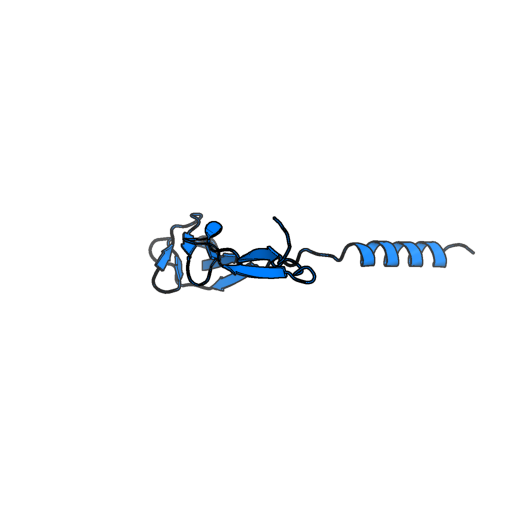 -1.156 -3.370 -10.807 1.00 95.31 94 CYS A N 1
ATOM 709 C CA . CYS A 1 94 ? -0.792 -2.054 -11.349 1.00 95.31 94 CYS A CA 1
ATOM 710 C C . CYS A 1 94 ? 0.669 -1.653 -11.120 1.00 95.31 94 CYS A C 1
ATOM 712 O O . CYS A 1 94 ? 1.110 -0.626 -11.647 1.00 95.31 94 CYS A O 1
ATOM 714 N N . CYS A 1 95 ? 1.439 -2.407 -10.326 1.00 94.31 95 CYS A N 1
ATOM 715 C CA . CYS A 1 95 ? 2.792 -1.987 -10.001 1.00 94.31 95 CYS A CA 1
ATOM 716 C C . CYS A 1 95 ? 3.689 -1.942 -11.246 1.00 94.31 95 CYS A C 1
ATOM 718 O O . CYS A 1 95 ? 3.622 -2.842 -12.087 1.00 94.31 95 CYS A O 1
ATOM 720 N N . PRO A 1 96 ? 4.553 -0.915 -11.369 1.00 92.75 96 PRO A N 1
ATOM 721 C CA . PRO A 1 96 ? 5.423 -0.800 -12.526 1.00 92.75 96 PRO A CA 1
ATOM 722 C C . PRO A 1 96 ? 6.397 -1.977 -12.635 1.00 92.75 96 PRO A C 1
ATOM 724 O O . PRO A 1 96 ? 7.023 -2.373 -11.648 1.00 92.75 96 PRO A O 1
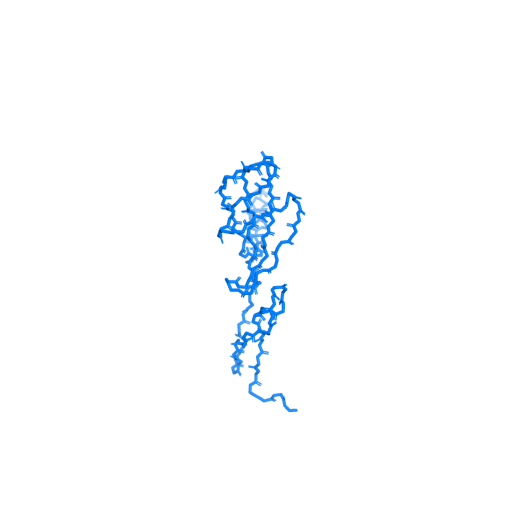ATOM 727 N N . HIS A 1 97 ? 6.558 -2.497 -13.847 1.00 90.94 97 HIS A N 1
ATOM 728 C CA . HIS A 1 97 ? 7.549 -3.512 -14.199 1.00 90.94 97 HIS A CA 1
ATOM 729 C C . HIS A 1 97 ? 8.543 -2.940 -15.212 1.00 90.94 97 HIS A C 1
ATOM 731 O O . HIS A 1 97 ? 8.238 -1.980 -15.920 1.00 90.94 97 HIS A O 1
ATOM 737 N N . GLN A 1 98 ? 9.753 -3.497 -15.253 1.00 92.19 98 GLN A N 1
ATOM 738 C CA . GLN A 1 98 ? 10.772 -3.066 -16.208 1.00 92.19 98 GLN A CA 1
ATOM 739 C C . GLN A 1 98 ? 10.562 -3.757 -17.553 1.00 92.19 98 GLN A C 1
ATOM 741 O O . GLN A 1 98 ? 10.369 -4.970 -17.606 1.00 92.19 98 GLN A O 1
ATOM 746 N N . VAL A 1 99 ? 10.617 -2.969 -18.622 1.00 91.81 99 VAL A N 1
ATOM 747 C CA . VAL A 1 99 ? 10.673 -3.434 -20.009 1.00 91.81 99 VAL A CA 1
ATOM 748 C C . VAL A 1 99 ? 11.949 -2.868 -20.618 1.00 91.81 99 VAL A C 1
ATOM 750 O O . VAL A 1 99 ? 12.157 -1.654 -20.570 1.00 91.81 99 VAL A O 1
ATOM 753 N N . CYS A 1 100 ? 12.797 -3.741 -21.154 1.00 91.25 100 CYS A N 1
ATOM 754 C CA . CYS A 1 100 ? 14.110 -3.398 -21.690 1.00 91.25 100 CYS A CA 1
ATOM 755 C C . CYS A 1 100 ? 14.123 -3.573 -23.206 1.00 91.25 100 CYS A C 1
ATOM 757 O O . CYS A 1 100 ? 13.622 -4.575 -23.718 1.00 91.25 100 CYS A O 1
ATOM 759 N N . ASP A 1 101 ? 14.686 -2.607 -23.928 1.00 84.19 101 ASP A N 1
ATOM 760 C CA . ASP A 1 101 ? 14.806 -2.714 -25.380 1.00 84.19 101 ASP A CA 1
ATOM 761 C C . ASP A 1 101 ? 15.955 -3.701 -25.691 1.00 84.19 101 ASP A C 1
ATOM 763 O O . ASP A 1 101 ? 17.120 -3.409 -25.422 1.00 84.19 101 ASP A O 1
ATOM 767 N N . GLY A 1 102 ? 15.633 -4.900 -26.201 1.00 68.38 102 GLY A N 1
ATOM 768 C CA . GLY A 1 102 ? 16.627 -5.931 -26.556 1.00 68.38 102 GLY A CA 1
ATOM 769 C C . GLY A 1 102 ? 16.402 -7.341 -25.994 1.00 68.38 102 GLY A C 1
ATOM 770 O O . GLY A 1 102 ? 17.265 -8.195 -26.180 1.00 68.38 102 GLY A O 1
ATOM 771 N N . SER A 1 103 ? 15.278 -7.609 -25.323 1.00 56.50 103 SER A N 1
ATOM 772 C CA . SER A 1 103 ? 14.859 -8.970 -24.963 1.00 56.50 103 SER A CA 1
ATOM 773 C C . SER A 1 103 ? 13.852 -9.518 -25.984 1.00 56.50 103 SER A C 1
ATOM 775 O O . SER A 1 103 ? 12.648 -9.494 -25.724 1.00 56.50 103 SER A O 1
ATOM 777 N N . ASP A 1 104 ? 14.365 -9.965 -27.133 1.00 49.41 104 ASP A N 1
ATOM 778 C CA . ASP A 1 104 ? 13.713 -10.940 -28.025 1.00 49.41 104 ASP A CA 1
ATOM 779 C C . ASP A 1 104 ? 14.294 -12.339 -27.759 1.00 49.41 104 ASP A C 1
ATOM 781 O O . ASP A 1 104 ? 15.541 -12.452 -27.660 1.00 49.41 104 ASP A O 1
#

Organism: Ixodes ricinus (NCBI:txid34613)

Mean predicted aligned error: 9.78 Å

Sequence (104 aa):
MQFPAVLLCGVLALAAVWNLSNAHIGEVFVTVQDGKCLYENVTLEDGQAYHSEHPCQIWLCSASDSRVRITGCAGRPVEENCRLVPGPGVYPHCCPHQVCDGSD

pLDDT: mean 85.57, std 15.18, range [46.72, 97.94]

Nearest PDB structures (foldseek):
  6rpt-assembly3_D  TM=8.610E-01  e=3.981E-08  Rhipicephalus pulchellus
  6rqj-assembly1_E  TM=8.564E-01  e=1.851E-06  Rhipicephalus pulchellus
  6am5-assembly1_D  TM=4.513E-01  e=4.647E+00  Homo sapiens
  8ye4-assembly1_G  TM=2.966E-01  e=7.301E+00  Homo sapiens

InterPro domains:
  IPR029277 Single domain Von Willebrand factor type C domain [PF15430] (37-100)
  IPR029277 Single domain Von Willebrand factor type C domain [SM01318] (37-100)

Solvent-accessible surface area (backbone atoms only — not comparable to full-atom values): 6128 Å² total; per-residue (Å²): 142,79,64,71,64,58,54,52,52,54,53,53,59,58,60,68,66,67,80,68,74,74,63,55,67,48,75,44,78,41,59,62,56,98,63,20,26,48,53,98,93,39,81,33,50,53,74,40,79,44,60,31,46,84,68,45,22,40,37,33,23,37,40,93,75,29,30,38,41,37,36,48,58,70,76,71,89,76,55,89,70,39,45,77,42,72,40,65,66,39,39,76,47,20,38,64,43,82,52,54,80,83,83,124

Radius of gyration: 20.87 Å; Cα contacts (8 Å, |Δi|>4): 175; chains: 1; bounding box: 66×20×52 Å

Secondary structure (DSSP, 8-state):
--SHHHHHHHHHHHHGGG------EEEEE-EEETTEEEETTEEE-BT-EEEETTTTEEEEEETTTTEEEEEEPPP-PPPTTEEEEPPSSSTTTTS-EEEETT--

Foldseek 3Di:
DPPPVVVVVVVVVVVVVPPPFPWPKDKDAADDDPLWGQDPNDTHHAQDWDWALVVQWIWHDDSVVNMIIITHAGDDDADPQWDWDAADDTPPRRPTDIDHPPDD